Protein AF-A0A0F9JVX1-F1 (afdb_monomer_lite)

Secondary structure (DSSP, 8-state):
---GGGHHHHHHHHHHHHTT-TTS-HHHHHIIIII-SSSTT-STTT--HHHHHHHHHHHHHHHHHHHTSPP-

Organism: NCBI:txid412755

Sequence (72 aa):
MRDPSRIKSICRLLEKAWSYFPEERMGQFLLNTVFGSLGRDSHIYHKEDDKIETILKLFIEKLDAFKELPEA

Radius of gyration: 13.11 Å; chains: 1; bounding box: 33×24×35 Å

pLDDT: mean 87.81, std 11.99, range [51.59, 98.19]

Structure (mmCIF, N/CA/C/O backbone):
data_AF-A0A0F9JVX1-F1
#
_entry.id   AF-A0A0F9JVX1-F1
#
loop_
_atom_site.group_PDB
_atom_site.id
_atom_site.type_symbol
_atom_site.label_atom_id
_atom_site.label_alt_id
_atom_site.label_comp_id
_atom_site.label_asym_id
_atom_site.label_entity_id
_atom_site.label_seq_id
_atom_site.pdbx_PDB_ins_code
_atom_site.Cartn_x
_atom_site.Cartn_y
_atom_site.Cartn_z
_atom_site.occupancy
_atom_site.B_iso_or_equiv
_atom_site.auth_seq_id
_atom_site.auth_comp_id
_atom_site.auth_asym_id
_atom_site.auth_atom_id
_atom_site.pdbx_PDB_model_num
ATOM 1 N N . MET A 1 1 ? 4.777 -4.232 -14.530 1.00 73.75 1 MET A N 1
ATOM 2 C CA . MET A 1 1 ? 5.422 -3.283 -15.458 1.00 73.75 1 MET A CA 1
ATOM 3 C C . MET A 1 1 ? 5.488 -1.931 -14.764 1.00 73.75 1 MET A C 1
ATOM 5 O O . MET A 1 1 ? 4.481 -1.552 -14.176 1.00 73.75 1 MET A O 1
ATOM 9 N N . ARG A 1 2 ? 6.621 -1.212 -14.825 1.00 83.25 2 ARG A N 1
ATOM 10 C CA . ARG A 1 2 ? 6.716 0.166 -14.304 1.00 83.25 2 ARG A CA 1
ATOM 11 C C . ARG A 1 2 ? 5.767 1.090 -15.068 1.00 83.25 2 ARG A C 1
ATOM 13 O O . ARG A 1 2 ? 5.874 1.190 -16.288 1.00 83.25 2 ARG A O 1
ATOM 20 N N . ASP A 1 3 ? 4.871 1.761 -14.358 1.00 91.00 3 ASP A N 1
ATOM 21 C CA . ASP A 1 3 ? 3.808 2.589 -14.925 1.00 91.00 3 ASP A CA 1
ATOM 22 C C . ASP A 1 3 ? 3.637 3.875 -14.096 1.00 91.00 3 ASP A C 1
ATOM 24 O O . ASP A 1 3 ? 2.945 3.883 -13.071 1.00 91.00 3 ASP A O 1
ATOM 28 N N . PRO A 1 4 ? 4.228 5.002 -14.542 1.00 94.25 4 PRO A N 1
ATOM 29 C CA . PRO A 1 4 ? 4.150 6.273 -13.827 1.00 94.25 4 PRO A CA 1
ATOM 30 C C . PRO A 1 4 ? 2.722 6.763 -13.566 1.00 94.25 4 PRO A C 1
ATOM 32 O O . PRO A 1 4 ? 2.497 7.515 -12.615 1.00 94.25 4 PRO A O 1
ATOM 35 N N . SER A 1 5 ? 1.740 6.338 -14.370 1.00 96.00 5 SER A N 1
ATOM 36 C CA . SER A 1 5 ? 0.341 6.724 -14.165 1.00 96.00 5 SER A CA 1
ATOM 37 C C . SER A 1 5 ? -0.235 6.168 -12.853 1.00 96.00 5 SER A C 1
ATOM 39 O O . SER A 1 5 ? -1.141 6.769 -12.268 1.00 96.00 5 SER A O 1
ATOM 41 N N . ARG A 1 6 ? 0.347 5.082 -12.324 1.00 95.44 6 ARG A N 1
ATOM 42 C CA . ARG A 1 6 ? -0.085 4.420 -11.086 1.00 95.44 6 ARG A CA 1
ATOM 43 C C . ARG A 1 6 ? 0.458 5.050 -9.818 1.00 95.44 6 ARG A C 1
ATOM 45 O O . ARG A 1 6 ? -0.116 4.805 -8.762 1.00 95.44 6 ARG A O 1
ATOM 52 N N . ILE A 1 7 ? 1.490 5.895 -9.895 1.00 96.06 7 ILE A N 1
ATOM 53 C CA . ILE A 1 7 ? 2.150 6.484 -8.714 1.00 96.06 7 ILE A CA 1
ATOM 54 C C . ILE A 1 7 ? 1.121 7.120 -7.774 1.00 96.06 7 ILE A C 1
ATOM 56 O O . ILE A 1 7 ? 1.071 6.800 -6.591 1.00 96.06 7 ILE A O 1
ATOM 60 N N . LYS A 1 8 ? 0.230 7.966 -8.308 1.00 97.25 8 LYS A N 1
ATOM 61 C CA . LYS A 1 8 ? -0.803 8.631 -7.496 1.00 97.25 8 LYS A CA 1
ATOM 62 C C . LYS A 1 8 ? -1.806 7.643 -6.892 1.00 97.25 8 LYS A C 1
ATOM 64 O O . LYS A 1 8 ? -2.235 7.850 -5.762 1.00 97.25 8 LYS A O 1
ATOM 69 N N . SER A 1 9 ? -2.186 6.602 -7.637 1.00 97.25 9 SER A N 1
ATOM 70 C CA . SER A 1 9 ? -3.097 5.554 -7.151 1.00 97.25 9 SER A CA 1
ATOM 71 C C . SER A 1 9 ? -2.456 4.787 -5.993 1.00 97.25 9 SER A C 1
ATOM 73 O O . SER A 1 9 ? -3.033 4.694 -4.912 1.00 97.25 9 SER A O 1
ATOM 75 N N . ILE A 1 10 ? -1.216 4.331 -6.185 1.00 96.94 10 ILE A N 1
ATOM 76 C CA . ILE A 1 10 ? -0.438 3.590 -5.189 1.00 96.94 10 ILE A CA 1
ATOM 77 C C . ILE A 1 10 ? -0.219 4.429 -3.931 1.00 96.94 10 ILE A C 1
ATOM 79 O O . ILE A 1 10 ? -0.449 3.922 -2.841 1.00 96.94 10 ILE A O 1
ATOM 83 N N . CYS A 1 11 ? 0.153 5.709 -4.048 1.00 97.44 11 CYS A N 1
ATOM 84 C CA . CYS A 1 11 ? 0.331 6.575 -2.879 1.00 97.44 11 CYS A CA 1
ATOM 85 C C . CYS A 1 11 ? -0.959 6.726 -2.056 1.00 97.44 11 CYS A C 1
ATOM 87 O O . CYS A 1 11 ? -0.900 6.632 -0.835 1.00 97.44 11 CYS A O 1
ATOM 89 N N . ARG A 1 12 ? -2.121 6.899 -2.702 1.00 98.19 12 ARG A N 1
ATOM 90 C CA . ARG A 1 12 ? -3.420 6.991 -2.003 1.00 98.19 12 ARG A CA 1
ATOM 91 C C . ARG A 1 12 ? -3.804 5.684 -1.317 1.00 98.19 12 ARG A C 1
ATOM 93 O O . ARG A 1 12 ? -4.330 5.690 -0.209 1.00 98.19 12 ARG A O 1
ATOM 100 N N . LEU A 1 13 ? -3.552 4.556 -1.978 1.00 98.12 13 LEU A N 1
ATOM 101 C CA . LEU A 1 13 ? -3.792 3.239 -1.393 1.00 98.12 13 LEU A CA 1
ATOM 102 C C . LEU A 1 13 ? -2.849 2.982 -0.216 1.00 98.12 13 LEU A C 1
ATOM 104 O O . LEU A 1 13 ? -3.285 2.472 0.807 1.00 98.12 13 LEU A O 1
ATOM 108 N N . LEU A 1 14 ? -1.578 3.366 -0.335 1.00 97.06 14 LEU A N 1
ATOM 109 C CA . LEU A 1 14 ? -0.601 3.245 0.741 1.00 97.06 14 LEU A CA 1
ATOM 110 C C . LEU A 1 14 ? -1.003 4.092 1.951 1.00 97.06 14 LEU A C 1
ATOM 112 O O . LEU A 1 14 ? -0.963 3.584 3.063 1.00 97.06 14 LEU A O 1
ATOM 116 N N . GLU A 1 15 ? -1.429 5.339 1.736 1.00 96.94 15 GLU A N 1
ATOM 117 C CA . GLU A 1 15 ? -1.943 6.220 2.790 1.00 96.94 15 GLU A CA 1
ATOM 118 C C . GLU A 1 15 ? -3.096 5.558 3.555 1.00 96.94 15 GLU A C 1
ATOM 120 O O . GLU A 1 15 ? -3.017 5.413 4.775 1.00 96.94 15 GLU A O 1
ATOM 125 N N . LYS A 1 16 ? -4.127 5.081 2.840 1.00 96.69 16 LYS A N 1
ATOM 126 C CA . LYS A 1 16 ? -5.274 4.411 3.469 1.00 96.69 16 LYS A CA 1
ATOM 127 C C . LYS A 1 16 ? -4.867 3.120 4.174 1.00 96.69 16 LYS A C 1
ATOM 129 O O . LYS A 1 16 ? -5.343 2.862 5.268 1.00 96.69 16 LYS A O 1
ATOM 134 N N . ALA A 1 17 ? -4.035 2.284 3.560 1.00 96.00 17 ALA A N 1
ATOM 135 C CA . ALA A 1 17 ? -3.658 0.997 4.137 1.00 96.00 17 ALA A CA 1
ATOM 136 C C . ALA A 1 17 ? -2.779 1.168 5.387 1.00 96.00 17 ALA A C 1
ATOM 138 O O . ALA A 1 17 ? -3.005 0.510 6.400 1.00 96.00 17 ALA A O 1
ATOM 139 N N . TRP A 1 18 ? -1.812 2.085 5.338 1.00 96.25 18 TRP A N 1
ATOM 140 C CA . TRP A 1 18 ? -0.888 2.334 6.441 1.00 96.25 18 TRP A CA 1
ATOM 141 C C . TRP A 1 18 ? -1.566 3.043 7.621 1.00 96.25 18 TRP A C 1
ATOM 143 O O . TRP A 1 18 ? -1.187 2.812 8.765 1.00 96.25 18 TRP A O 1
ATOM 153 N N . SER A 1 19 ? -2.639 3.813 7.395 1.00 95.19 19 SER A N 1
ATOM 154 C CA . SER A 1 19 ? -3.397 4.433 8.492 1.00 95.19 19 SER A CA 1
ATOM 155 C C . SER A 1 19 ? -4.085 3.430 9.429 1.00 95.19 19 SER A C 1
ATOM 157 O O . SER A 1 19 ? -4.549 3.830 10.493 1.00 95.19 19 SER A O 1
ATOM 159 N N . TYR A 1 20 ? -4.188 2.148 9.051 1.00 94.00 20 TYR A N 1
ATOM 160 C CA . TYR A 1 20 ? -4.664 1.086 9.950 1.00 94.00 20 TYR A CA 1
ATOM 161 C C . TYR A 1 20 ? -3.610 0.660 10.980 1.00 94.00 20 TYR A C 1
ATOM 163 O O . TYR A 1 20 ? -3.986 0.099 12.003 1.00 94.00 20 TYR A O 1
ATOM 171 N N . PHE A 1 21 ? -2.330 0.942 10.720 1.00 94.19 21 PHE A N 1
ATOM 172 C CA . PHE A 1 21 ? -1.183 0.550 11.546 1.00 94.19 21 PHE A CA 1
ATOM 173 C C . PHE A 1 21 ? -0.226 1.742 11.730 1.00 94.19 21 PHE A C 1
ATOM 175 O O . PHE A 1 21 ? 0.925 1.701 11.274 1.00 94.19 21 PHE A O 1
ATOM 182 N N . PRO A 1 22 ? -0.693 2.858 12.327 1.00 94.88 22 PRO A N 1
ATOM 183 C CA . PRO A 1 22 ? 0.089 4.092 12.448 1.00 94.88 22 PRO A CA 1
ATOM 184 C C . PRO A 1 22 ? 1.375 3.935 13.280 1.00 94.88 22 PRO A C 1
ATOM 186 O O . PRO A 1 22 ? 2.269 4.777 13.205 1.00 94.88 22 PRO A O 1
ATOM 189 N N . GLU A 1 23 ? 1.476 2.877 14.081 1.00 96.50 23 GLU A N 1
ATOM 190 C CA . GLU A 1 23 ? 2.650 2.516 14.870 1.00 96.50 23 GLU A CA 1
ATOM 191 C C . GLU A 1 23 ? 3.793 1.920 14.037 1.00 96.50 23 GLU A C 1
ATOM 193 O O . GLU A 1 23 ? 4.963 2.020 14.427 1.00 96.50 23 GLU A O 1
ATOM 198 N N . GLU A 1 24 ? 3.495 1.313 12.885 1.00 95.12 24 GLU A N 1
ATOM 199 C CA . GLU A 1 24 ? 4.529 0.783 12.006 1.00 95.12 24 GLU A CA 1
ATOM 200 C C . GLU A 1 24 ? 5.216 1.920 11.244 1.00 95.12 24 GLU A C 1
ATOM 202 O O . GLU A 1 24 ? 4.584 2.839 10.731 1.00 95.12 24 GLU A O 1
ATOM 207 N N . ARG A 1 25 ? 6.542 1.851 11.085 1.00 95.56 25 ARG A N 1
ATOM 208 C CA . ARG A 1 25 ? 7.235 2.731 10.130 1.00 95.56 25 ARG A CA 1
ATOM 209 C C . ARG A 1 25 ? 6.877 2.306 8.706 1.00 95.56 25 ARG A C 1
ATOM 211 O O . ARG A 1 25 ? 6.803 1.113 8.436 1.00 95.56 25 ARG A O 1
ATOM 218 N N . MET A 1 26 ? 6.809 3.251 7.766 1.00 93.06 26 MET A N 1
ATOM 219 C CA . MET A 1 26 ? 6.444 2.978 6.364 1.00 93.06 26 MET A CA 1
ATOM 220 C C . MET A 1 26 ? 7.198 1.786 5.746 1.00 93.06 26 MET A C 1
ATOM 222 O O . MET A 1 26 ? 6.596 0.934 5.101 1.00 93.06 26 MET A O 1
ATOM 226 N N . GLY A 1 27 ? 8.517 1.699 5.950 1.00 90.88 27 GLY A N 1
ATOM 227 C CA . GLY A 1 27 ? 9.317 0.586 5.426 1.00 90.88 27 GLY A CA 1
ATOM 228 C C . GLY A 1 27 ? 8.955 -0.771 6.042 1.00 90.88 27 GLY A C 1
ATOM 229 O O . GLY A 1 27 ? 8.937 -1.771 5.330 1.00 90.88 27 GLY A O 1
ATOM 230 N N . GLN A 1 28 ? 8.622 -0.792 7.336 1.00 91.50 28 GLN A N 1
ATOM 231 C CA . GLN A 1 28 ? 8.164 -1.996 8.032 1.00 91.50 28 GLN A CA 1
ATOM 232 C C . GLN A 1 28 ? 6.804 -2.443 7.491 1.00 91.50 28 GLN A C 1
ATOM 234 O O . GLN A 1 28 ? 6.653 -3.605 7.120 1.00 91.50 28 GLN A O 1
ATOM 239 N N . PHE A 1 29 ? 5.868 -1.503 7.348 1.00 94.06 29 PHE A N 1
ATOM 240 C CA . PHE A 1 29 ? 4.547 -1.756 6.777 1.00 94.06 29 PHE A CA 1
ATOM 241 C C . PHE A 1 29 ? 4.628 -2.341 5.369 1.00 94.06 29 PHE A C 1
ATOM 243 O O . PHE A 1 29 ? 4.000 -3.355 5.055 1.00 94.06 29 PHE A O 1
ATOM 250 N N . LEU A 1 30 ? 5.454 -1.736 4.515 1.00 92.56 30 LEU A N 1
ATOM 251 C CA . LEU A 1 30 ? 5.681 -2.218 3.158 1.00 92.56 30 LEU A CA 1
ATOM 252 C C . LEU A 1 30 ? 6.286 -3.628 3.143 1.00 92.56 30 LEU A C 1
ATOM 254 O O . LEU A 1 30 ? 5.871 -4.459 2.334 1.00 92.56 30 LEU A O 1
ATOM 258 N N . LEU A 1 31 ? 7.240 -3.919 4.031 1.00 90.38 31 LEU A N 1
ATOM 259 C CA . LEU A 1 31 ? 7.825 -5.253 4.144 1.00 90.38 31 LEU A CA 1
ATOM 260 C C . LEU A 1 31 ? 6.780 -6.288 4.577 1.00 90.38 31 LEU A C 1
ATOM 262 O O . LEU A 1 31 ? 6.690 -7.346 3.963 1.00 90.38 31 LEU A O 1
ATOM 266 N N . ASN A 1 32 ? 5.967 -5.972 5.583 1.00 88.88 32 ASN A N 1
ATOM 267 C CA . ASN A 1 32 ? 4.961 -6.882 6.131 1.00 88.88 32 ASN A CA 1
ATOM 268 C C . ASN A 1 32 ? 3.802 -7.134 5.154 1.00 88.88 32 ASN A C 1
ATOM 270 O O . ASN A 1 32 ? 3.329 -8.263 5.033 1.00 88.88 32 ASN A O 1
ATOM 274 N N . THR A 1 33 ? 3.371 -6.098 4.434 1.00 89.44 33 THR A N 1
ATOM 275 C CA . THR A 1 33 ? 2.123 -6.121 3.656 1.00 89.44 33 THR A CA 1
ATOM 276 C C . THR A 1 33 ? 2.345 -6.351 2.165 1.00 89.44 33 THR A C 1
ATOM 278 O O . THR A 1 33 ? 1.605 -7.097 1.527 1.00 89.44 33 THR A O 1
ATOM 281 N N . VAL A 1 34 ? 3.345 -5.689 1.579 1.00 91.06 34 VAL A N 1
ATOM 282 C CA . VAL A 1 34 ? 3.520 -5.627 0.119 1.00 91.06 34 VAL A CA 1
ATOM 283 C C . VAL A 1 34 ? 4.581 -6.609 -0.353 1.00 91.06 34 VAL A C 1
ATOM 285 O O . VAL A 1 34 ? 4.378 -7.329 -1.336 1.00 91.06 34 VAL A O 1
ATOM 288 N N . PHE A 1 35 ? 5.725 -6.628 0.324 1.00 88.88 35 PHE A N 1
ATOM 289 C CA . PHE A 1 35 ? 6.900 -7.358 -0.133 1.00 88.88 35 PHE A CA 1
ATOM 290 C C . PHE A 1 35 ? 6.992 -8.766 0.455 1.00 88.88 35 PHE A C 1
ATOM 292 O O . PHE A 1 35 ? 7.311 -9.696 -0.280 1.00 88.88 35 PHE A O 1
ATOM 299 N N . GLY A 1 36 ? 6.586 -8.954 1.707 1.00 81.19 36 GLY A N 1
ATOM 300 C CA . GLY A 1 36 ? 6.788 -10.187 2.458 1.00 81.19 36 GLY A CA 1
ATOM 301 C C . GLY A 1 36 ? 8.194 -10.252 3.060 1.00 81.19 36 GLY A C 1
ATOM 302 O O . GLY A 1 36 ? 9.136 -9.630 2.571 1.00 81.19 36 GLY A O 1
ATOM 303 N N . SER A 1 37 ? 8.348 -11.020 4.137 1.00 66.94 37 SER A N 1
ATOM 304 C CA . SER A 1 37 ? 9.609 -11.115 4.881 1.00 66.94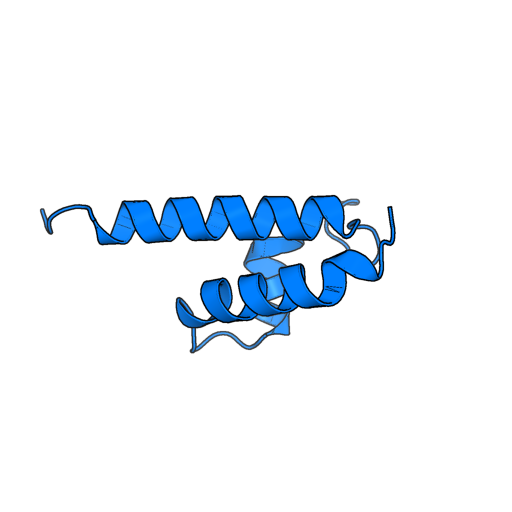 37 SER A CA 1
ATOM 305 C C . SER A 1 37 ? 10.570 -12.192 4.357 1.00 66.94 37 SER A C 1
ATOM 307 O O . SER A 1 37 ? 11.750 -12.149 4.696 1.00 66.94 37 SER A O 1
ATOM 309 N N . LEU A 1 38 ? 10.107 -13.150 3.536 1.00 60.66 38 LEU A N 1
ATOM 310 C CA . LEU A 1 38 ? 10.893 -14.319 3.106 1.00 60.66 38 LEU A CA 1
ATOM 311 C C . LEU A 1 38 ? 10.538 -14.770 1.668 1.00 60.66 38 LEU A C 1
ATOM 313 O O . LEU A 1 38 ? 9.392 -15.122 1.397 1.00 60.66 38 LEU A O 1
ATOM 317 N N . GLY A 1 39 ? 11.522 -14.813 0.754 1.00 61.19 39 GLY A N 1
ATOM 318 C CA . GLY A 1 39 ? 11.391 -15.379 -0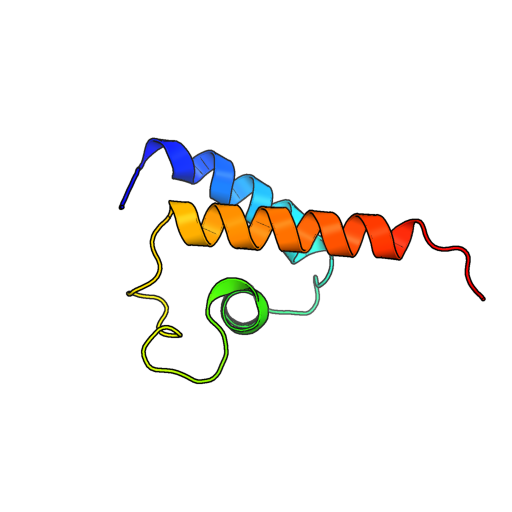.604 1.00 61.19 39 GLY A CA 1
ATOM 319 C C . GLY A 1 39 ? 12.190 -14.637 -1.692 1.00 61.19 39 GLY A C 1
ATOM 320 O O . GLY A 1 39 ? 12.541 -13.474 -1.538 1.00 61.19 39 GLY A O 1
ATOM 321 N N . ARG A 1 40 ? 12.479 -15.281 -2.837 1.00 55.50 40 ARG A N 1
ATOM 322 C CA . ARG A 1 40 ? 13.166 -14.615 -3.976 1.00 55.50 40 ARG A CA 1
ATOM 323 C C . ARG A 1 40 ? 12.351 -13.453 -4.578 1.00 55.50 40 ARG A C 1
ATOM 325 O O . ARG A 1 40 ? 12.935 -12.480 -5.054 1.00 55.50 40 ARG A O 1
ATOM 332 N N . ASP A 1 41 ? 11.025 -13.525 -4.466 1.00 63.84 41 ASP A N 1
ATOM 333 C CA . ASP A 1 41 ? 10.078 -12.508 -4.953 1.00 63.84 41 ASP A CA 1
ATOM 334 C C . ASP A 1 41 ? 9.665 -11.490 -3.877 1.00 63.84 41 ASP A C 1
ATOM 336 O O . ASP A 1 41 ? 8.800 -10.640 -4.116 1.00 63.84 41 ASP A O 1
ATOM 340 N N . SER A 1 42 ? 10.270 -11.569 -2.684 1.00 71.19 42 SER A N 1
ATOM 341 C CA . SER A 1 42 ? 9.975 -10.668 -1.568 1.00 71.19 42 SER A CA 1
ATOM 342 C C . SER A 1 42 ? 10.886 -9.443 -1.513 1.00 71.19 42 SER A C 1
ATOM 344 O O . SER A 1 42 ? 10.784 -8.619 -0.608 1.00 71.19 42 SER A O 1
ATOM 346 N N . HIS A 1 43 ? 11.790 -9.289 -2.485 1.00 80.31 43 HIS A N 1
ATOM 347 C CA . HIS A 1 43 ? 12.658 -8.122 -2.540 1.00 80.31 43 HIS A CA 1
ATOM 348 C C . HIS A 1 43 ? 11.896 -6.898 -3.062 1.00 80.31 43 HIS A C 1
ATOM 350 O O . HIS A 1 43 ? 11.245 -6.952 -4.108 1.00 80.31 43 HIS A O 1
ATOM 356 N N . ILE A 1 44 ? 12.082 -5.752 -2.400 1.00 82.69 44 ILE A N 1
ATOM 357 C CA . ILE A 1 44 ? 11.451 -4.466 -2.747 1.00 82.69 44 ILE A CA 1
ATOM 358 C C . ILE A 1 44 ? 11.684 -3.996 -4.195 1.00 82.69 44 ILE A C 1
ATOM 360 O O . ILE A 1 44 ? 10.957 -3.143 -4.688 1.00 82.69 44 ILE A O 1
ATOM 364 N N . TYR A 1 45 ? 12.692 -4.542 -4.883 1.00 81.88 45 TYR A N 1
ATOM 365 C CA . TYR A 1 45 ? 13.093 -4.120 -6.227 1.00 81.88 45 TYR A CA 1
ATOM 366 C C . TYR A 1 45 ? 12.436 -4.937 -7.342 1.00 81.88 45 TYR A C 1
ATOM 368 O O . TYR A 1 45 ? 12.522 -4.542 -8.501 1.00 81.88 45 TYR A O 1
ATOM 376 N N . HIS A 1 46 ? 11.818 -6.076 -7.018 1.00 84.62 46 HIS A N 1
ATOM 377 C CA . HIS A 1 46 ? 11.286 -7.011 -8.017 1.00 84.62 46 HIS A CA 1
ATOM 378 C C . HIS A 1 46 ? 9.774 -6.889 -8.203 1.00 84.62 46 HIS A C 1
ATOM 380 O O . HIS A 1 46 ? 9.222 -7.446 -9.149 1.00 84.62 46 HIS A O 1
ATOM 386 N N . LYS A 1 47 ? 9.080 -6.199 -7.292 1.00 87.94 47 LYS A N 1
ATOM 387 C CA . LYS A 1 47 ? 7.625 -6.109 -7.350 1.00 87.94 47 LYS A CA 1
ATOM 388 C C . LYS A 1 47 ? 7.198 -4.979 -8.268 1.00 87.94 47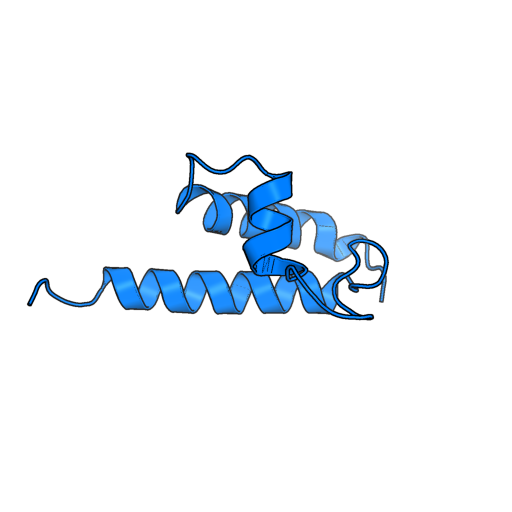 LYS A C 1
ATOM 390 O O . LYS A 1 47 ? 7.567 -3.828 -8.080 1.00 87.94 47 LYS A O 1
ATOM 395 N N . GLU A 1 48 ? 6.394 -5.347 -9.247 1.00 91.56 48 GLU A N 1
ATOM 396 C CA . GLU A 1 48 ? 5.864 -4.433 -10.243 1.00 91.56 48 GLU A CA 1
ATOM 397 C C . GLU A 1 48 ? 4.704 -3.581 -9.700 1.00 91.56 48 GLU A C 1
ATOM 399 O O . GLU A 1 48 ? 3.935 -4.038 -8.849 1.00 91.56 48 GLU A O 1
ATOM 404 N N . ASP A 1 49 ? 4.533 -2.372 -10.245 1.00 93.06 49 ASP A N 1
ATOM 405 C CA . ASP A 1 49 ? 3.535 -1.386 -9.797 1.00 93.06 49 ASP A CA 1
ATOM 406 C C . ASP A 1 49 ? 2.1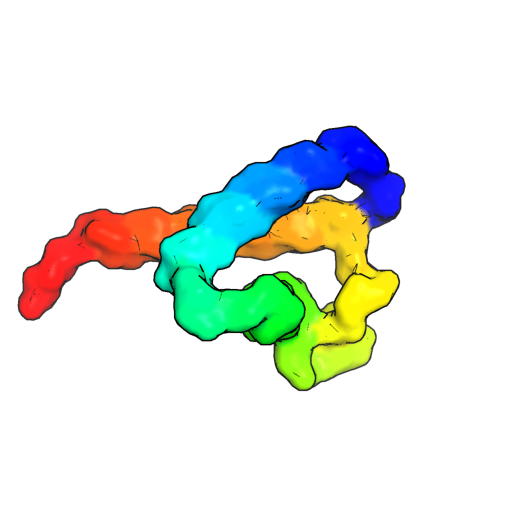02 -1.946 -9.789 1.00 93.06 49 ASP A C 1
ATOM 408 O O . ASP A 1 49 ? 1.344 -1.722 -8.845 1.00 93.06 49 ASP A O 1
ATOM 412 N N . ASP A 1 50 ? 1.733 -2.740 -10.801 1.00 93.75 50 ASP A N 1
ATOM 413 C CA . ASP A 1 50 ? 0.416 -3.377 -10.889 1.00 93.75 50 ASP A CA 1
ATOM 414 C C . ASP A 1 50 ? 0.167 -4.392 -9.767 1.00 93.75 50 ASP A C 1
ATOM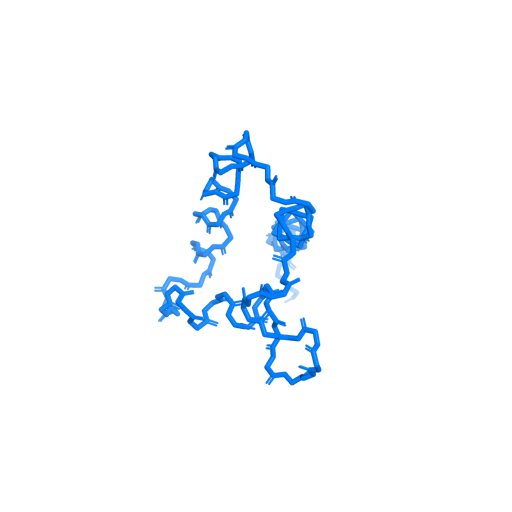 416 O O . ASP A 1 50 ? -0.955 -4.518 -9.262 1.00 93.75 50 ASP A O 1
ATOM 420 N N . LYS A 1 51 ? 1.224 -5.084 -9.332 1.00 92.44 51 LYS A N 1
ATOM 421 C CA . LYS A 1 51 ? 1.164 -6.039 -8.224 1.00 92.44 51 LYS A CA 1
ATOM 422 C C . LYS A 1 51 ? 1.074 -5.321 -6.889 1.00 92.44 51 LYS A C 1
ATOM 424 O O . LYS A 1 51 ? 0.255 -5.721 -6.066 1.00 92.44 51 LYS A O 1
ATOM 429 N N . ILE A 1 52 ? 1.850 -4.254 -6.696 1.00 93.50 52 ILE A N 1
ATOM 430 C CA . ILE A 1 52 ? 1.770 -3.412 -5.494 1.00 93.50 52 ILE A CA 1
ATOM 431 C C . ILE A 1 52 ? 0.350 -2.857 -5.342 1.00 93.50 52 ILE A C 1
ATOM 433 O O . ILE A 1 52 ? -0.264 -3.013 -4.289 1.00 93.50 52 ILE A O 1
ATOM 437 N N . GLU A 1 53 ? -0.204 -2.278 -6.409 1.00 95.62 53 GLU A N 1
ATOM 438 C CA . GLU A 1 53 ? -1.552 -1.710 -6.388 1.00 95.62 53 GLU A CA 1
ATOM 439 C C . GLU A 1 53 ? -2.626 -2.763 -6.066 1.00 95.62 53 GLU A C 1
ATOM 441 O O . GLU A 1 53 ? -3.526 -2.509 -5.266 1.00 95.62 53 GLU A O 1
ATOM 446 N N . THR A 1 54 ? -2.516 -3.959 -6.656 1.00 95.31 54 THR A N 1
ATOM 447 C CA . THR A 1 54 ? -3.441 -5.076 -6.399 1.00 95.31 54 THR A CA 1
ATOM 448 C C . THR A 1 54 ? -3.379 -5.537 -4.944 1.00 95.31 54 THR A C 1
ATOM 450 O O . THR A 1 54 ? -4.420 -5.729 -4.320 1.00 95.31 54 THR A O 1
ATOM 453 N N . ILE A 1 55 ? -2.174 -5.686 -4.385 1.00 95.00 55 ILE A N 1
ATOM 454 C CA . ILE A 1 55 ? -1.992 -6.111 -2.992 1.00 95.00 55 ILE A CA 1
ATOM 455 C C . ILE A 1 55 ? -2.602 -5.087 -2.036 1.00 95.00 55 ILE A C 1
ATOM 457 O O . ILE A 1 55 ? -3.360 -5.471 -1.151 1.00 95.00 55 ILE A O 1
ATOM 461 N N . LEU A 1 56 ? -2.332 -3.794 -2.238 1.00 96.56 56 LEU A N 1
ATOM 462 C CA . LEU A 1 56 ? -2.884 -2.744 -1.380 1.00 96.56 56 LEU A CA 1
ATOM 463 C C . LEU A 1 56 ? -4.418 -2.699 -1.442 1.00 96.56 56 LEU A C 1
ATOM 465 O O . LEU A 1 56 ? -5.058 -2.571 -0.401 1.00 96.56 56 LEU A O 1
ATOM 469 N N . LYS A 1 57 ? -5.015 -2.859 -2.633 1.00 97.38 57 LYS A N 1
ATOM 470 C CA . LYS A 1 57 ? -6.478 -2.942 -2.800 1.00 97.38 57 LYS A CA 1
ATOM 471 C C . LYS A 1 57 ? -7.075 -4.111 -2.014 1.00 97.38 57 LYS A C 1
ATOM 473 O O . LYS A 1 57 ? -7.980 -3.892 -1.216 1.00 97.38 57 LYS A O 1
ATOM 478 N N . LEU A 1 58 ? -6.529 -5.316 -2.192 1.00 96.06 58 LEU A N 1
ATOM 479 C CA . LEU A 1 58 ? -6.988 -6.516 -1.482 1.00 96.06 58 LEU A CA 1
ATOM 480 C C . LEU A 1 58 ? -6.802 -6.400 0.035 1.00 96.06 58 LEU A C 1
ATOM 482 O O . LEU A 1 58 ? -7.620 -6.895 0.804 1.00 96.06 58 LEU A O 1
ATOM 486 N N . PHE A 1 59 ? -5.715 -5.770 0.475 1.00 94.81 59 PHE A N 1
ATOM 487 C CA . PHE A 1 59 ? -5.440 -5.576 1.892 1.00 94.81 59 PHE A CA 1
ATOM 488 C C . PHE A 1 59 ? -6.452 -4.623 2.535 1.00 94.81 59 PHE A C 1
ATOM 490 O O . PHE A 1 59 ? -7.029 -4.957 3.566 1.00 94.81 59 PHE A O 1
ATOM 497 N N . ILE A 1 60 ? -6.732 -3.487 1.888 1.00 96.12 60 ILE A N 1
ATOM 498 C CA . ILE A 1 60 ? -7.764 -2.539 2.328 1.00 96.12 60 ILE A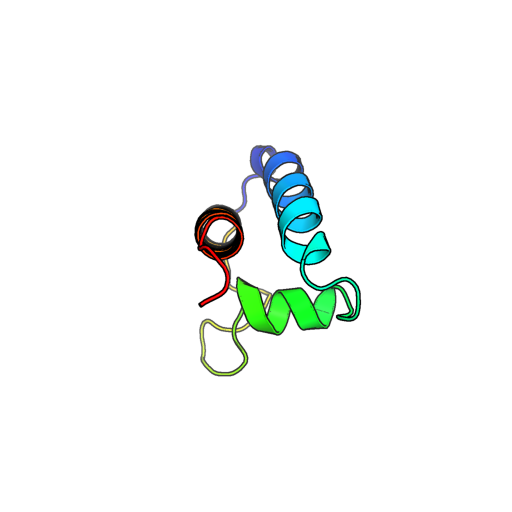 CA 1
ATOM 499 C C . ILE A 1 60 ? -9.138 -3.207 2.374 1.00 96.12 60 ILE A C 1
ATOM 501 O O . ILE A 1 60 ? -9.827 -3.072 3.376 1.00 96.12 60 ILE A O 1
ATOM 505 N N . GLU A 1 61 ? -9.523 -3.946 1.330 1.00 96.00 61 GLU A N 1
ATOM 506 C CA . GLU A 1 61 ? -10.815 -4.642 1.272 1.00 96.00 61 GLU A CA 1
ATOM 507 C C . GLU A 1 61 ? -10.995 -5.598 2.458 1.00 96.00 61 GLU A C 1
ATOM 509 O O . GLU A 1 61 ? -12.035 -5.591 3.114 1.00 96.00 61 GLU A O 1
ATOM 514 N N . LYS A 1 62 ? -9.953 -6.370 2.795 1.00 92.81 62 LYS A N 1
ATOM 515 C CA . LYS A 1 62 ? -9.983 -7.253 3.966 1.00 92.81 62 LYS A CA 1
ATOM 516 C C . LYS A 1 62 ? -10.122 -6.475 5.270 1.00 92.81 62 LYS A C 1
ATOM 518 O O . LYS A 1 62 ? -10.921 -6.864 6.113 1.00 92.81 62 LYS A O 1
ATOM 523 N N . LEU A 1 63 ? -9.352 -5.404 5.453 1.00 91.50 63 LEU A N 1
ATOM 524 C CA . LEU A 1 63 ? -9.399 -4.605 6.680 1.00 91.50 63 LEU A CA 1
ATOM 525 C C . LEU A 1 63 ? -10.733 -3.880 6.863 1.00 91.50 63 LEU A C 1
ATOM 527 O O . LEU A 1 63 ? -11.234 -3.808 7.983 1.00 91.50 63 LEU A O 1
ATOM 531 N N . ASP A 1 64 ? -11.304 -3.365 5.775 1.00 92.69 64 ASP A N 1
ATOM 532 C CA . ASP A 1 64 ? -12.630 -2.753 5.775 1.00 92.69 64 ASP A CA 1
ATOM 533 C C . ASP A 1 64 ? -13.682 -3.803 6.177 1.00 92.69 64 ASP A C 1
ATOM 535 O O . ASP A 1 64 ? -14.455 -3.561 7.099 1.00 92.69 64 ASP A O 1
ATOM 539 N N . ALA A 1 65 ? -13.629 -5.014 5.606 1.00 91.00 65 ALA A N 1
ATOM 540 C CA . ALA A 1 65 ? -14.534 -6.105 5.977 1.00 91.00 65 ALA A CA 1
ATOM 541 C C . ALA A 1 65 ? -14.397 -6.539 7.451 1.00 91.00 65 ALA A C 1
ATOM 543 O O . ALA A 1 65 ? -15.398 -6.821 8.104 1.00 91.00 65 ALA A O 1
ATOM 544 N N . PHE A 1 66 ? -13.177 -6.571 8.004 1.00 85.31 66 PHE A N 1
ATOM 545 C CA . PHE A 1 66 ? -12.968 -6.880 9.425 1.00 85.31 66 PHE A CA 1
ATOM 546 C C . PHE A 1 66 ? -13.547 -5.812 10.358 1.00 85.31 66 PHE A C 1
ATOM 548 O O . PHE A 1 66 ? -14.045 -6.162 11.424 1.00 85.31 66 PHE A O 1
ATOM 555 N N . LYS A 1 67 ? -13.506 -4.528 9.976 1.00 78.38 67 LYS A N 1
ATOM 556 C CA . LYS A 1 67 ? -14.100 -3.437 10.769 1.00 78.38 67 LYS A CA 1
ATOM 557 C C . LYS A 1 67 ? -15.626 -3.490 10.828 1.00 78.38 67 LYS A C 1
ATOM 559 O O . LYS A 1 67 ? -16.206 -2.938 11.756 1.00 78.38 67 LYS A O 1
ATOM 564 N N . GLU A 1 68 ? -16.266 -4.103 9.839 1.00 76.00 68 GLU A N 1
ATOM 565 C CA . GLU A 1 68 ? -17.726 -4.212 9.756 1.00 76.00 68 GLU A CA 1
ATOM 566 C C . GLU A 1 68 ? -18.289 -5.427 10.511 1.00 76.00 68 GLU A C 1
ATOM 568 O O . GLU A 1 68 ? -19.507 -5.554 10.652 1.00 76.00 68 GLU A O 1
ATOM 573 N N . LEU A 1 69 ? -17.430 -6.317 11.024 1.00 63.72 69 LEU A N 1
ATOM 574 C CA . LEU A 1 69 ? -17.871 -7.435 11.852 1.00 63.72 69 LEU A CA 1
ATOM 575 C C . LEU A 1 69 ? -18.270 -6.935 13.254 1.00 63.72 69 LEU A C 1
ATOM 577 O O . LEU A 1 69 ? -17.488 -6.221 13.884 1.00 63.72 69 LEU A O 1
ATOM 581 N N . PRO A 1 70 ? -19.459 -7.309 13.768 1.00 51.59 70 PRO A N 1
ATOM 582 C CA . PRO A 1 70 ? -19.844 -6.983 15.135 1.00 51.59 70 PRO A CA 1
ATOM 583 C C . PRO A 1 70 ? -18.858 -7.613 16.126 1.00 51.59 70 PRO A C 1
ATOM 585 O O . PRO A 1 70 ? -18.435 -8.755 15.929 1.00 51.59 70 PRO A O 1
ATOM 588 N N . GLU A 1 71 ? -18.515 -6.887 17.192 1.00 64.69 71 GLU A N 1
ATOM 589 C CA . GLU A 1 71 ? -17.773 -7.457 18.319 1.00 64.69 71 GLU A CA 1
ATOM 590 C C . GLU A 1 71 ? -18.559 -8.660 18.873 1.00 64.69 71 GLU A C 1
ATOM 592 O O . GLU A 1 71 ? -19.760 -8.551 19.139 1.00 64.69 71 GLU A O 1
ATOM 597 N N . ALA A 1 72 ? -17.893 -9.818 18.935 1.00 55.81 72 ALA A N 1
ATOM 598 C CA . ALA A 1 72 ? -18.468 -11.101 19.342 1.00 55.81 72 ALA A CA 1
ATOM 599 C C . ALA A 1 72 ? -18.724 -11.188 20.852 1.00 55.81 72 ALA A C 1
ATOM 601 O O . ALA A 1 72 ? -17.900 -10.644 21.623 1.00 55.81 72 ALA A O 1
#

Foldseek 3Di:
DADPVCPVVLVVLLVLLCVVPVVDDSVRCCLVQQQDDDDPRSDPVNDYSVSSNVSSVVSNVVVVVVVPDPDD